Protein AF-A0AAW1SQL9-F1 (afdb_monomer_lite)

pLDDT: mean 86.87, std 17.35, range [38.62, 98.38]

Secondary structure (DSSP, 8-state):
--------------TT---HHHHHHHHHHHHHHHHTGGGGS-TTTHHHHHHHHHHHHHHHHHHHHHTTPPPPTT--TT-TTHHHHHHHHHIIIIIHHHHHHHHHH-GGGHHHHHHHHHHHHHHHHHHS--TT--

Structure (mmCIF, N/CA/C/O backbone):
data_AF-A0AAW1SQL9-F1
#
_entry.id   AF-A0AAW1SQL9-F1
#
loop_
_atom_site.group_PDB
_atom_site.id
_atom_site.type_symbol
_atom_site.label_atom_id
_atom_site.label_alt_id
_atom_site.label_comp_id
_atom_site.label_asym_id
_atom_site.label_entity_id
_atom_site.label_seq_id
_atom_site.pdbx_PDB_ins_code
_atom_site.Cartn_x
_atom_site.Cartn_y
_atom_site.Cartn_z
_atom_site.occupancy
_atom_site.B_iso_or_equiv
_atom_site.auth_seq_id
_atom_site.auth_comp_id
_atom_site.auth_asym_id
_atom_site.auth_atom_id
_atom_site.pdbx_PDB_model_num
ATOM 1 N N . MET A 1 1 ? -47.549 32.224 33.859 1.00 40.75 1 MET A N 1
ATOM 2 C CA . MET A 1 1 ? -47.248 31.943 32.438 1.00 40.75 1 MET A CA 1
ATOM 3 C C . MET A 1 1 ? -45.785 31.560 32.350 1.00 40.75 1 MET A C 1
ATOM 5 O O . MET A 1 1 ? -44.979 32.201 33.008 1.00 40.75 1 MET A O 1
ATOM 9 N N . ALA A 1 2 ? -45.508 30.452 31.669 1.00 38.62 2 ALA A N 1
ATOM 10 C CA . ALA A 1 2 ? -44.314 29.628 31.810 1.00 38.62 2 ALA A CA 1
ATOM 11 C C . ALA A 1 2 ? -42.988 30.341 31.490 1.00 38.62 2 ALA A C 1
ATOM 13 O O . ALA A 1 2 ? -42.864 31.028 30.479 1.00 38.62 2 ALA A O 1
ATOM 14 N N . THR A 1 3 ? -41.994 30.106 32.343 1.00 40.56 3 THR A N 1
ATOM 15 C CA . THR A 1 3 ? -40.568 30.285 32.071 1.00 40.56 3 THR A CA 1
ATOM 16 C C . THR A 1 3 ? -40.097 29.188 31.113 1.00 40.56 3 THR A C 1
ATOM 18 O O . THR A 1 3 ? -40.301 28.004 31.369 1.00 40.56 3 THR A O 1
ATOM 21 N N . LEU A 1 4 ? -39.492 29.588 29.994 1.00 41.38 4 LEU A N 1
ATOM 22 C CA . LEU A 1 4 ? -38.811 28.699 29.054 1.00 41.38 4 LEU A CA 1
ATOM 23 C C . LEU A 1 4 ? -37.452 28.314 29.649 1.00 41.38 4 LEU A C 1
ATOM 25 O O . LEU A 1 4 ? -36.542 29.141 29.686 1.00 41.38 4 LEU A O 1
ATOM 29 N N . GLU A 1 5 ? -37.311 27.077 30.119 1.00 43.78 5 GLU A N 1
ATOM 30 C CA . GLU A 1 5 ? -35.996 26.517 30.423 1.00 43.78 5 GLU A CA 1
ATOM 31 C C . GLU A 1 5 ? -35.312 26.113 29.114 1.00 43.78 5 GLU A C 1
ATOM 33 O O . GLU A 1 5 ? -35.835 25.333 28.315 1.00 43.78 5 GLU A O 1
ATOM 38 N N . ALA A 1 6 ? -34.139 26.700 28.878 1.00 47.44 6 ALA A N 1
ATOM 39 C CA . ALA A 1 6 ? -33.248 26.311 27.804 1.00 47.44 6 ALA A CA 1
ATOM 40 C C . ALA A 1 6 ? -32.800 24.867 28.052 1.00 47.44 6 ALA A C 1
ATOM 42 O O . ALA A 1 6 ? -31.983 24.603 28.933 1.00 47.44 6 ALA A O 1
ATOM 43 N N . ASN A 1 7 ? -33.354 23.938 27.274 1.00 41.38 7 ASN A N 1
ATOM 44 C CA . ASN A 1 7 ? -32.932 22.548 27.267 1.00 41.38 7 ASN A CA 1
ATOM 45 C C . ASN A 1 7 ? -31.477 22.507 26.783 1.00 41.38 7 ASN A C 1
ATOM 47 O O . ASN A 1 7 ? -31.190 22.649 25.591 1.00 41.38 7 ASN A O 1
ATOM 51 N N . SER A 1 8 ? -30.546 22.385 27.727 1.00 46.38 8 SER A N 1
ATOM 52 C CA . SER A 1 8 ? -29.148 22.136 27.431 1.00 46.38 8 SER A CA 1
ATOM 53 C C . SER A 1 8 ? -29.076 20.789 26.722 1.00 46.38 8 SER A C 1
ATOM 55 O O . SER A 1 8 ? -29.420 19.745 27.275 1.00 46.38 8 SER A O 1
ATOM 57 N N . VAL A 1 9 ? -28.657 20.816 25.456 1.00 47.84 9 VAL A N 1
ATOM 58 C CA . VAL A 1 9 ? -28.238 19.612 24.739 1.00 47.84 9 VAL A CA 1
ATOM 59 C C . VAL A 1 9 ? -27.000 19.113 25.470 1.00 47.84 9 VAL A C 1
ATOM 61 O O . VAL A 1 9 ? -25.871 19.512 25.187 1.00 47.84 9 VAL A O 1
ATOM 64 N N . THR A 1 10 ? -27.217 18.299 26.495 1.00 44.56 10 THR A N 1
ATOM 65 C CA . THR A 1 10 ? -26.156 17.550 27.139 1.00 44.56 10 THR A CA 1
ATOM 66 C C . THR A 1 10 ? -25.653 16.579 26.086 1.00 44.56 10 THR A C 1
ATOM 68 O O . THR A 1 10 ? -26.354 15.662 25.663 1.00 44.56 10 THR A O 1
ATOM 71 N N . CYS A 1 11 ? -24.446 16.860 25.590 1.00 50.00 11 CYS A N 1
ATOM 72 C CA . CYS A 1 11 ? -23.663 15.945 24.781 1.00 50.00 11 CYS A CA 1
ATOM 73 C C . CYS A 1 11 ? -23.523 14.661 25.599 1.00 50.00 11 CYS A C 1
ATOM 75 O O . CYS A 1 11 ? -22.708 14.592 26.520 1.00 50.00 11 CYS A O 1
ATOM 77 N N . GLN A 1 12 ? -24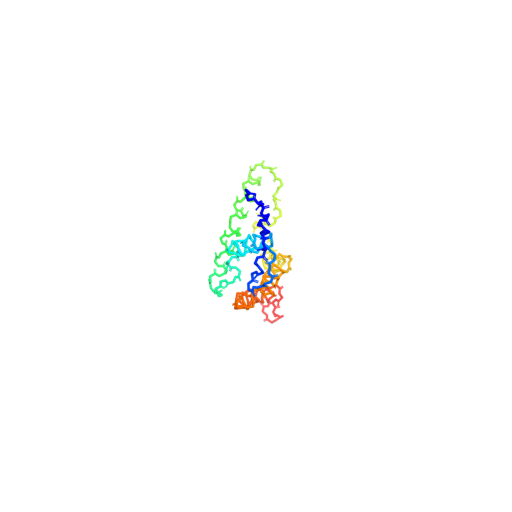.397 13.692 25.329 1.00 49.28 12 GLN A N 1
ATOM 78 C CA . GLN A 1 12 ? -24.290 12.351 25.871 1.00 49.28 12 GLN A CA 1
ATOM 79 C C . GLN A 1 12 ? -22.898 11.861 25.483 1.00 49.28 12 GLN A C 1
ATOM 81 O O . GLN A 1 12 ? -22.578 11.760 24.297 1.00 49.28 12 GLN A O 1
ATOM 86 N N . GLN A 1 13 ? -22.038 11.670 26.483 1.00 49.12 13 GLN A N 1
ATOM 87 C CA . GLN A 1 13 ? -20.740 11.054 26.271 1.00 49.12 13 GLN A CA 1
ATOM 88 C C . GLN A 1 13 ? -21.016 9.672 25.684 1.00 49.12 13 GLN A C 1
ATOM 90 O O . GLN A 1 13 ? -21.636 8.834 26.331 1.00 49.12 13 GLN A O 1
ATOM 95 N N . ASP A 1 14 ? -20.633 9.489 24.424 1.00 55.56 14 ASP A N 1
ATOM 96 C CA . ASP A 1 14 ? -20.673 8.192 23.762 1.00 55.56 14 ASP A CA 1
ATOM 97 C C . ASP A 1 14 ? -19.876 7.185 24.602 1.00 55.56 14 ASP A C 1
ATOM 99 O O . ASP A 1 14 ? -18.851 7.566 25.172 1.00 55.56 14 ASP A O 1
ATOM 103 N N . GLU A 1 15 ? -20.304 5.922 24.673 1.00 61.41 15 GLU A N 1
ATOM 104 C CA . GLU A 1 15 ? -19.691 4.880 25.524 1.00 61.41 15 GLU A CA 1
ATOM 105 C C . GLU A 1 15 ? -18.181 4.698 25.267 1.00 61.41 15 GLU A C 1
ATOM 107 O O . GLU A 1 15 ? -17.447 4.176 26.103 1.00 61.41 15 GLU A O 1
ATOM 112 N N . LEU A 1 16 ? -17.702 5.178 24.117 1.00 65.94 16 LEU A N 1
ATOM 113 C CA . LEU A 1 16 ? -16.311 5.141 23.668 1.00 65.94 16 LEU A CA 1
ATOM 114 C C . LEU A 1 16 ? -15.482 6.388 24.037 1.00 65.94 16 LEU A C 1
ATOM 116 O O . LEU A 1 16 ? -14.285 6.420 23.765 1.00 65.94 16 LEU A O 1
ATOM 120 N N . GLY A 1 17 ? -16.082 7.443 24.598 1.00 79.25 17 GLY A N 1
ATOM 121 C CA . GLY A 1 17 ? -15.386 8.698 24.924 1.00 79.25 17 GLY A CA 1
ATOM 122 C C . GLY A 1 17 ? -14.882 9.491 23.705 1.00 79.25 17 GLY A C 1
ATOM 123 O O . GLY A 1 17 ? -14.098 10.430 23.854 1.00 79.25 17 GLY A O 1
ATOM 124 N N . ILE A 1 18 ? -15.322 9.132 22.494 1.00 84.69 18 ILE A N 1
AT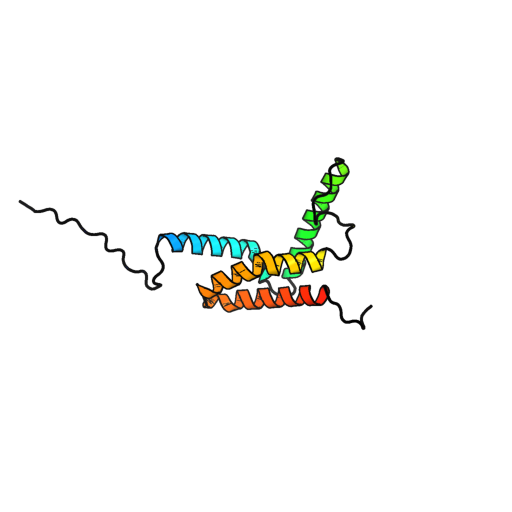OM 125 C CA . ILE A 1 18 ? -14.898 9.749 21.231 1.00 84.69 18 ILE A CA 1
ATOM 126 C C . ILE A 1 18 ? -15.764 10.978 20.938 1.00 84.69 18 ILE A C 1
ATOM 128 O O . ILE A 1 18 ? -16.997 10.905 20.922 1.00 84.69 18 ILE A O 1
ATOM 132 N N . LYS A 1 19 ? -15.127 12.119 20.644 1.00 88.31 19 LYS A N 1
ATOM 133 C CA . LYS A 1 19 ? -15.840 13.348 20.267 1.00 88.31 19 LYS A CA 1
ATOM 134 C C . LYS A 1 19 ? -16.594 13.132 18.956 1.00 88.31 19 LYS A C 1
ATOM 136 O O . LYS A 1 19 ? -16.067 12.540 18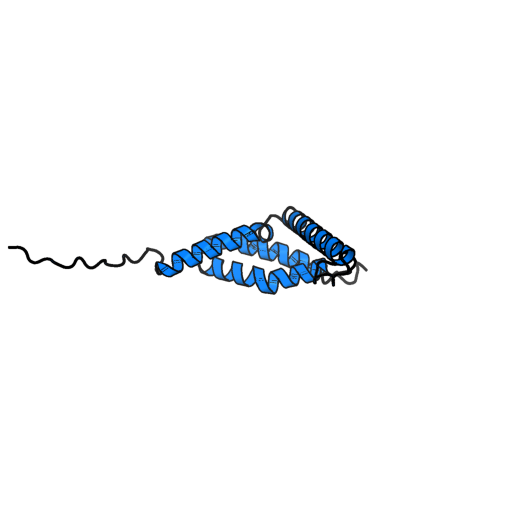.021 1.00 88.31 19 LYS A O 1
ATOM 141 N N . THR A 1 20 ? -17.797 13.687 18.835 1.00 83.75 20 THR A N 1
ATOM 142 C CA . THR A 1 20 ? -18.654 13.536 17.642 1.00 83.75 20 THR A CA 1
ATOM 143 C C . THR A 1 20 ? -17.946 13.883 16.328 1.00 83.75 20 THR A C 1
ATOM 145 O O . THR A 1 20 ? -18.103 13.166 15.344 1.00 83.75 20 THR A O 1
ATOM 148 N N . GLN A 1 21 ? -17.124 14.936 16.322 1.00 81.50 21 GLN A N 1
ATOM 149 C CA . GLN A 1 21 ? -16.331 15.343 15.156 1.00 81.50 21 GLN A CA 1
ATOM 150 C C . GLN A 1 21 ? -15.276 14.297 14.742 1.00 81.50 21 GLN A C 1
ATOM 152 O O . GLN A 1 21 ? -15.002 14.136 13.555 1.00 81.50 21 GLN A O 1
ATOM 157 N N . ASP A 1 22 ? -14.739 13.538 15.701 1.00 90.00 22 ASP A N 1
ATOM 158 C CA . ASP A 1 22 ? -13.705 12.528 15.459 1.00 90.00 22 ASP A CA 1
ATOM 159 C C . ASP A 1 22 ? -14.325 11.229 14.919 1.00 90.00 22 ASP A C 1
ATOM 161 O O . ASP A 1 22 ? -13.685 10.508 14.156 1.00 90.00 22 ASP A O 1
ATOM 165 N N . LYS A 1 23 ? -15.603 10.950 15.221 1.00 90.06 23 LYS A N 1
ATOM 166 C CA . LYS A 1 23 ? -16.317 9.769 14.697 1.00 90.06 23 LYS A CA 1
ATOM 167 C C . LYS A 1 23 ? -16.362 9.753 13.169 1.00 90.06 23 LYS A C 1
ATOM 169 O O . LYS A 1 23 ? -16.162 8.704 12.558 1.00 90.06 23 LYS A O 1
ATOM 174 N N . LEU A 1 24 ? -16.593 10.915 12.550 1.00 92.06 24 LEU A N 1
ATOM 175 C CA . LEU A 1 24 ? -16.593 11.039 11.092 1.00 92.06 24 LEU A CA 1
ATOM 176 C C . LEU A 1 24 ? -15.204 10.744 10.512 1.00 92.06 24 LEU A C 1
ATOM 178 O O . LEU A 1 24 ? -15.095 9.995 9.543 1.00 92.06 24 LEU A O 1
ATOM 182 N N . LEU A 1 25 ? -14.148 11.277 11.131 1.00 93.44 25 LEU A N 1
ATOM 183 C CA . LEU A 1 25 ? -12.769 11.027 10.713 1.00 93.44 25 LEU A CA 1
ATOM 184 C C . LEU A 1 25 ? -12.400 9.540 10.825 1.00 93.44 25 LEU A C 1
ATOM 186 O O . LEU A 1 25 ? -11.754 8.987 9.933 1.00 93.44 25 LEU A O 1
ATOM 190 N N . ILE A 1 26 ? -12.843 8.865 11.888 1.00 93.31 26 ILE A N 1
ATOM 191 C CA . ILE A 1 26 ? -12.627 7.424 12.073 1.00 93.31 26 ILE A CA 1
ATOM 192 C C . ILE A 1 26 ? -13.333 6.626 10.973 1.00 93.31 26 ILE A C 1
ATOM 194 O O . ILE A 1 26 ? -12.731 5.718 10.399 1.00 93.31 26 ILE A O 1
ATOM 198 N N . ALA A 1 27 ? -14.572 6.985 10.625 1.00 94.00 27 ALA A N 1
ATOM 199 C CA . ALA A 1 27 ? -15.303 6.340 9.536 1.00 94.00 27 ALA A CA 1
ATOM 200 C C . ALA A 1 27 ? -14.628 6.562 8.169 1.00 94.00 27 ALA A C 1
ATOM 202 O O . ALA A 1 27 ? -14.476 5.619 7.393 1.00 94.00 27 ALA A O 1
ATOM 203 N N . GLN A 1 28 ? -14.153 7.779 7.888 1.00 95.31 28 GLN A N 1
ATOM 204 C CA . GLN A 1 28 ? -13.381 8.086 6.676 1.00 95.31 28 GLN A CA 1
ATOM 205 C C . GLN A 1 28 ? -12.067 7.297 6.621 1.00 95.31 28 GLN A C 1
ATOM 207 O O . GLN A 1 28 ? -11.688 6.786 5.568 1.00 95.31 28 GLN A O 1
ATOM 212 N N . THR A 1 29 ? -11.397 7.145 7.765 1.00 95.25 29 THR A N 1
ATOM 213 C CA . THR A 1 29 ? -10.179 6.334 7.877 1.00 95.25 29 THR A CA 1
ATOM 214 C C . THR A 1 29 ? -10.480 4.864 7.602 1.00 95.25 29 THR A C 1
ATOM 216 O O . THR A 1 29 ? -9.766 4.239 6.823 1.00 95.25 29 THR A O 1
ATOM 219 N N . ALA A 1 30 ? -11.564 4.319 8.163 1.00 96.25 30 ALA A N 1
ATOM 220 C CA . ALA A 1 30 ? -11.996 2.948 7.895 1.00 96.25 30 ALA A CA 1
ATOM 221 C C . ALA A 1 30 ? -12.273 2.721 6.400 1.00 96.25 30 ALA A C 1
ATOM 223 O O . ALA A 1 30 ? -11.807 1.734 5.832 1.00 96.25 30 ALA A O 1
ATOM 224 N N . LEU A 1 31 ? -12.956 3.665 5.741 1.00 97.62 31 LEU A N 1
ATOM 225 C CA . LEU A 1 31 ? -13.189 3.617 4.296 1.00 97.62 31 LEU A CA 1
ATOM 226 C C . LEU A 1 31 ? -11.870 3.623 3.511 1.00 97.62 31 LEU A C 1
ATOM 228 O O . LEU A 1 31 ? -11.707 2.848 2.571 1.00 97.62 31 LEU A O 1
ATOM 232 N N . LYS A 1 32 ? -10.901 4.451 3.917 1.00 96.25 32 LYS A N 1
ATOM 233 C CA . LYS A 1 32 ? -9.594 4.489 3.257 1.00 96.25 32 LYS A CA 1
ATOM 234 C C . LYS A 1 32 ? -8.783 3.206 3.469 1.00 96.25 32 LYS A C 1
ATOM 236 O O . LYS A 1 32 ? -8.062 2.788 2.568 1.00 96.25 32 LYS A O 1
ATOM 241 N N . LEU A 1 33 ? -8.898 2.562 4.627 1.00 97.31 33 LEU A N 1
ATOM 242 C CA . LEU A 1 33 ? -8.278 1.255 4.857 1.00 97.31 33 LEU A CA 1
ATOM 243 C C . LEU A 1 33 ? -8.949 0.150 4.038 1.00 97.31 33 LEU A C 1
ATOM 245 O O . LEU A 1 33 ? -8.255 -0.742 3.561 1.00 97.31 33 LEU A O 1
ATOM 249 N N . ALA A 1 34 ? -10.266 0.230 3.827 1.00 97.19 34 ALA A N 1
ATOM 250 C CA . ALA A 1 34 ? -10.989 -0.699 2.962 1.00 97.19 34 ALA A CA 1
ATOM 251 C C . ALA A 1 34 ? -10.534 -0.597 1.494 1.00 97.19 34 ALA A C 1
ATOM 253 O O . ALA A 1 34 ? -10.349 -1.626 0.846 1.00 97.19 34 ALA A O 1
ATOM 254 N N . ASP A 1 35 ? -10.272 0.617 0.999 1.00 97.50 35 ASP A N 1
ATOM 255 C CA . ASP A 1 35 ? -9.655 0.868 -0.317 1.00 97.50 35 ASP A CA 1
ATOM 256 C C . ASP A 1 35 ? -8.265 0.203 -0.441 1.00 97.50 35 ASP A C 1
ATOM 258 O O . ASP A 1 35 ? -7.917 -0.369 -1.470 1.00 97.50 35 ASP A O 1
ATOM 262 N N . LEU A 1 36 ? -7.503 0.161 0.657 1.00 97.12 36 LEU A N 1
ATOM 263 C CA . LEU A 1 36 ? -6.223 -0.554 0.758 1.00 97.12 36 LEU A CA 1
ATOM 264 C C . LEU A 1 36 ? -6.368 -2.010 1.242 1.00 97.12 36 LEU A C 1
ATOM 266 O O . LEU A 1 36 ? -5.386 -2.641 1.638 1.00 97.12 36 LEU A O 1
ATOM 270 N N . GLY A 1 37 ? -7.578 -2.576 1.221 1.00 96.75 37 GLY A N 1
ATOM 271 C CA . GLY A 1 37 ? -7.881 -3.862 1.853 1.00 96.75 37 GLY A CA 1
ATOM 272 C C . GLY A 1 37 ? -7.068 -5.039 1.304 1.00 96.75 37 GLY A C 1
ATOM 273 O O . GLY A 1 37 ? -6.800 -5.998 2.029 1.00 96.75 37 GLY A O 1
ATOM 274 N N . HIS A 1 38 ? -6.592 -4.953 0.055 1.00 97.75 38 HIS A N 1
ATOM 275 C CA . HIS A 1 38 ? -5.728 -5.978 -0.539 1.00 97.75 38 HIS A CA 1
ATOM 276 C C . HIS A 1 38 ? -4.406 -6.171 0.225 1.00 97.75 38 HIS A C 1
ATOM 278 O O . HIS A 1 38 ? -3.808 -7.241 0.131 1.00 97.75 38 HIS A O 1
ATOM 284 N N . LEU A 1 39 ? -3.948 -5.180 0.997 1.00 97.88 39 LEU A N 1
ATOM 285 C CA . LEU A 1 39 ? -2.752 -5.284 1.840 1.00 97.88 39 LEU A CA 1
ATOM 286 C C . LEU A 1 39 ? -2.954 -6.239 3.022 1.00 97.88 39 LEU A C 1
ATOM 288 O O . LEU A 1 39 ? -1.999 -6.869 3.469 1.00 97.88 39 LEU A O 1
ATOM 292 N N . ALA A 1 40 ? -4.192 -6.379 3.495 1.00 97.56 40 ALA A N 1
ATOM 293 C CA . ALA A 1 40 ? -4.584 -7.311 4.550 1.00 97.56 40 ALA A CA 1
ATOM 294 C C . ALA A 1 40 ? -5.160 -8.628 3.995 1.00 97.56 40 ALA A C 1
ATOM 296 O O . ALA A 1 40 ? -5.648 -9.464 4.755 1.00 97.56 40 ALA A O 1
ATOM 297 N N . ALA A 1 41 ? -5.149 -8.822 2.673 1.00 97.25 41 ALA A N 1
ATOM 298 C CA . ALA A 1 41 ? -5.682 -10.030 2.063 1.00 97.25 41 ALA A CA 1
ATOM 299 C C . ALA A 1 41 ? -4.789 -11.246 2.338 1.00 97.25 41 ALA A C 1
ATOM 301 O O . ALA A 1 41 ? -3.592 -11.133 2.611 1.00 97.25 41 ALA A O 1
ATOM 302 N N . VAL A 1 42 ? -5.376 -12.435 2.201 1.00 95.62 42 VAL A N 1
ATOM 303 C CA . VAL A 1 42 ? -4.649 -13.700 2.345 1.00 95.62 42 VAL A CA 1
ATOM 304 C C . VAL A 1 42 ? -3.460 -13.788 1.366 1.00 95.62 42 VAL A C 1
ATOM 306 O O . VAL A 1 42 ? -3.528 -13.221 0.268 1.00 95.62 42 VAL A O 1
ATOM 309 N N . PRO A 1 43 ? -2.391 -14.543 1.693 1.00 89.56 43 PRO A N 1
ATOM 310 C CA . PRO A 1 43 ? -1.099 -14.450 0.998 1.00 89.56 43 PRO A CA 1
ATOM 311 C C . PRO A 1 43 ? -1.097 -14.759 -0.506 1.00 89.56 43 PRO A C 1
ATOM 313 O O . PRO A 1 43 ? -0.154 -14.395 -1.202 1.00 89.56 43 PRO A O 1
ATOM 316 N N . HIS A 1 44 ? -2.116 -15.453 -1.020 1.00 93.62 44 HIS A N 1
ATOM 317 C CA . HIS A 1 44 ? -2.256 -15.755 -2.450 1.00 93.62 44 HIS A CA 1
ATOM 318 C C . HIS A 1 44 ? -3.153 -14.752 -3.197 1.00 93.62 44 HIS A C 1
ATOM 320 O O . HIS A 1 44 ? -3.159 -14.731 -4.425 1.00 93.62 44 HIS A O 1
ATOM 326 N N . VAL A 1 45 ? -3.919 -13.924 -2.480 1.00 97.88 45 VAL A N 1
ATOM 327 C CA . VAL A 1 45 ? -4.771 -12.876 -3.065 1.00 97.88 45 VAL A CA 1
ATOM 328 C C . VAL A 1 45 ? -4.003 -11.569 -3.196 1.00 97.88 45 VAL A C 1
ATOM 330 O O . VAL A 1 45 ? -4.087 -10.930 -4.241 1.00 97.88 45 VAL A O 1
ATOM 333 N N . HIS A 1 46 ? -3.235 -11.189 -2.173 1.00 97.44 46 HIS A N 1
ATOM 334 C CA . HIS A 1 46 ? -2.488 -9.931 -2.173 1.00 97.44 46 HIS A CA 1
ATOM 335 C C . HIS A 1 46 ? -1.572 -9.757 -3.408 1.00 97.44 46 HIS A C 1
ATOM 337 O O . HIS A 1 46 ? -1.717 -8.738 -4.088 1.00 97.44 46 HIS A O 1
ATOM 343 N N . P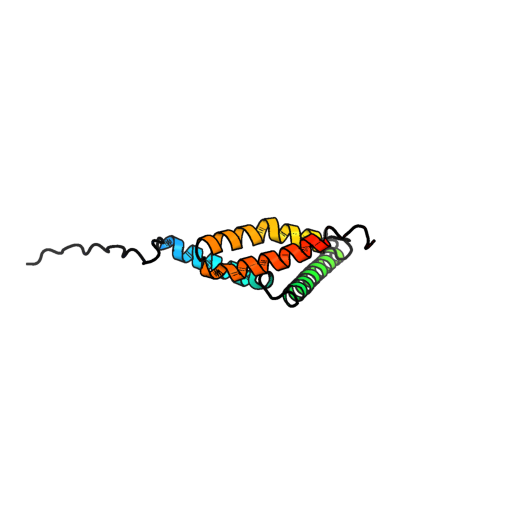RO A 1 47 ? -0.719 -10.736 -3.788 1.00 95.88 47 PRO A N 1
ATOM 344 C CA . PRO A 1 47 ? 0.154 -10.591 -4.955 1.00 95.88 47 PRO A CA 1
ATOM 345 C C . PRO A 1 47 ? -0.622 -10.387 -6.258 1.00 95.88 47 PRO A C 1
ATOM 347 O O . PRO A 1 47 ? -0.242 -9.560 -7.070 1.00 95.88 47 PRO A O 1
ATOM 350 N N . ARG A 1 48 ? -1.778 -11.045 -6.421 1.00 97.94 48 ARG A N 1
ATOM 351 C CA . ARG A 1 48 ? -2.608 -10.911 -7.631 1.00 97.94 48 ARG A CA 1
ATOM 352 C C . ARG A 1 48 ? -3.154 -9.497 -7.816 1.00 97.94 48 ARG A C 1
ATOM 354 O O . ARG A 1 48 ? -3.382 -9.086 -8.949 1.00 97.94 48 ARG A O 1
ATOM 361 N N . TRP A 1 49 ? -3.423 -8.782 -6.723 1.00 98.31 49 TRP A N 1
ATOM 362 C CA . TRP A 1 49 ? -3.814 -7.372 -6.779 1.00 98.31 49 TRP A CA 1
ATOM 363 C C . TRP A 1 49 ? -2.631 -6.479 -7.127 1.00 98.31 49 TRP A C 1
ATOM 365 O O . TRP A 1 49 ? -2.784 -5.585 -7.952 1.00 98.31 49 TRP A O 1
ATOM 375 N N . VAL A 1 50 ? -1.460 -6.754 -6.548 1.00 96.81 50 VAL A N 1
ATOM 376 C CA . VAL A 1 50 ? -0.226 -6.034 -6.881 1.00 96.81 50 VAL A CA 1
ATOM 377 C C . VAL A 1 50 ? 0.103 -6.195 -8.365 1.00 96.81 50 VAL A C 1
ATOM 379 O O . VAL A 1 50 ? 0.260 -5.188 -9.040 1.00 96.81 50 VAL A O 1
ATOM 382 N N . ASP A 1 51 ? 0.082 -7.418 -8.900 1.00 95.81 51 ASP A N 1
ATOM 383 C CA . ASP A 1 51 ? 0.367 -7.686 -10.316 1.00 95.81 51 ASP A CA 1
ATOM 384 C C . ASP A 1 51 ? -0.576 -6.912 -11.253 1.00 95.81 51 ASP A C 1
ATOM 386 O O . ASP A 1 51 ? -0.145 -6.362 -12.264 1.00 95.81 51 ASP A O 1
ATOM 390 N N . ARG A 1 52 ? -1.868 -6.826 -10.904 1.00 97.75 52 ARG A N 1
ATOM 391 C CA . ARG A 1 52 ? -2.863 -6.063 -11.676 1.00 97.75 52 ARG A CA 1
ATOM 392 C C . ARG A 1 52 ? -2.580 -4.564 -11.653 1.00 97.75 52 ARG A C 1
ATOM 394 O O . ARG A 1 52 ? -2.573 -3.946 -12.709 1.00 97.75 52 ARG A O 1
ATOM 401 N N . LEU A 1 53 ? -2.320 -4.001 -10.472 1.00 96.44 53 LEU A N 1
ATOM 402 C CA . LEU A 1 53 ? -1.981 -2.582 -10.319 1.00 96.44 53 LEU A CA 1
ATOM 403 C C . LEU A 1 53 ? -0.683 -2.237 -11.058 1.00 96.44 53 LEU A C 1
ATOM 405 O O . LEU A 1 53 ? -0.592 -1.211 -11.723 1.00 96.44 53 LEU A O 1
ATOM 409 N N . THR A 1 54 ? 0.314 -3.113 -10.975 1.00 95.44 54 THR A N 1
ATOM 410 C CA . THR A 1 54 ? 1.585 -2.952 -11.679 1.00 95.44 54 THR A CA 1
ATOM 411 C C . THR A 1 54 ? 1.408 -3.011 -13.195 1.00 95.44 54 THR A C 1
ATOM 413 O O . THR A 1 54 ? 1.997 -2.201 -13.903 1.00 95.44 54 THR A O 1
ATOM 416 N N . GLU A 1 55 ? 0.557 -3.895 -13.712 1.00 96.69 55 GLU A N 1
ATOM 417 C CA . GLU A 1 55 ? 0.249 -3.908 -15.143 1.00 96.69 55 GLU A CA 1
ATOM 418 C C . GLU A 1 55 ? -0.491 -2.632 -15.586 1.00 96.69 55 GLU A C 1
ATOM 420 O O . GLU A 1 55 ? -0.179 -2.085 -16.642 1.00 96.69 55 GLU A O 1
ATOM 425 N N . GLU A 1 56 ? -1.411 -2.094 -14.779 1.00 97.81 56 GLU A N 1
ATOM 426 C CA . GLU A 1 56 ? -2.054 -0.799 -15.063 1.00 97.81 56 GLU A CA 1
ATOM 427 C C . GLU A 1 56 ? -1.033 0.351 -15.116 1.00 97.81 56 GLU A C 1
ATOM 429 O O . GLU A 1 56 ? -1.073 1.183 -16.027 1.00 97.81 56 GLU A O 1
ATOM 434 N N . PHE A 1 57 ? -0.081 0.361 -14.181 1.00 96.62 57 PHE A N 1
ATOM 435 C CA . PHE A 1 57 ? 1.039 1.301 -14.149 1.00 96.62 57 PHE A CA 1
ATOM 436 C C . PHE A 1 57 ? 1.890 1.222 -15.414 1.00 96.62 57 PHE A C 1
ATOM 438 O O . PHE A 1 57 ? 2.161 2.237 -16.057 1.00 96.62 57 PHE A O 1
ATOM 445 N N . TYR A 1 58 ? 2.240 0.014 -15.836 1.00 96.44 58 TYR A N 1
ATOM 446 C CA . TYR A 1 58 ? 3.014 -0.194 -17.052 1.00 96.44 58 TYR A CA 1
ATOM 447 C C . TYR A 1 58 ? 2.262 0.223 -18.314 1.00 96.44 58 TYR A C 1
ATOM 449 O O . TYR A 1 58 ? 2.828 0.880 -19.185 1.00 96.44 58 TYR A O 1
ATOM 457 N N . GLN A 1 59 ? 0.964 -0.063 -18.401 1.00 98.06 59 GLN A N 1
ATOM 458 C CA . GLN A 1 59 ? 0.139 0.416 -19.511 1.00 98.06 59 GLN A CA 1
ATOM 459 C C . GLN A 1 59 ? 0.046 1.942 -19.556 1.00 98.06 59 GLN A C 1
ATOM 461 O O . GLN A 1 59 ? -0.086 2.519 -20.640 1.00 98.06 59 GLN A O 1
ATOM 466 N N . GLN A 1 60 ? 0.079 2.615 -18.404 1.00 98.19 60 GLN A N 1
ATOM 467 C CA . GLN A 1 60 ? 0.182 4.068 -18.369 1.00 98.19 60 GLN A CA 1
ATOM 468 C C . GLN A 1 60 ? 1.542 4.538 -18.899 1.00 98.19 60 GLN A C 1
ATOM 470 O O . GLN A 1 60 ? 1.564 5.416 -19.763 1.00 98.19 60 GLN A O 1
ATOM 475 N N . GLY A 1 61 ? 2.645 3.936 -18.452 1.00 97.69 61 GLY A N 1
ATOM 476 C CA . GLY A 1 61 ? 3.988 4.285 -18.919 1.00 97.69 61 GLY A CA 1
ATOM 477 C C . GLY A 1 61 ? 4.176 4.082 -20.423 1.00 97.69 61 GLY A C 1
ATOM 478 O O . GLY A 1 61 ? 4.719 4.955 -21.101 1.00 97.69 61 GLY A O 1
ATOM 479 N N . ASP A 1 62 ? 3.626 3.004 -20.986 1.00 97.88 62 ASP A N 1
ATOM 480 C CA . ASP A 1 62 ? 3.646 2.767 -22.434 1.00 97.88 62 ASP A CA 1
ATOM 481 C C . ASP A 1 62 ? 2.918 3.882 -23.200 1.00 97.88 62 ASP A C 1
ATOM 483 O O . ASP A 1 62 ? 3.391 4.353 -24.237 1.00 97.88 62 ASP A O 1
ATOM 487 N N . LYS A 1 63 ? 1.769 4.343 -22.682 1.00 98.38 63 LYS A N 1
ATOM 488 C CA . LYS A 1 63 ? 0.999 5.448 -23.280 1.00 98.38 63 LYS A CA 1
ATOM 489 C C . LYS A 1 63 ? 1.735 6.782 -23.170 1.00 98.38 63 LYS A C 1
ATOM 491 O O . LYS A 1 63 ? 1.624 7.599 -24.083 1.00 98.38 63 LYS A O 1
ATOM 496 N N . GLU A 1 64 ? 2.446 7.021 -22.070 1.00 98.38 64 GLU A N 1
ATOM 497 C CA . GLU A 1 64 ? 3.295 8.205 -21.890 1.00 98.38 64 GLU A CA 1
ATOM 498 C C . GLU A 1 64 ? 4.452 8.187 -22.903 1.00 98.38 64 GLU A C 1
ATOM 500 O O . GLU A 1 64 ? 4.623 9.147 -23.658 1.00 98.38 64 GLU A O 1
ATOM 505 N N . SER A 1 65 ? 5.162 7.060 -23.006 1.00 97.06 65 SER A N 1
ATOM 506 C CA . SER A 1 65 ? 6.265 6.853 -23.953 1.00 97.06 65 SER A CA 1
ATOM 507 C C . SER A 1 65 ? 5.820 7.020 -25.411 1.00 97.06 65 SER A C 1
ATOM 509 O O . SER A 1 65 ? 6.418 7.789 -26.165 1.00 97.06 65 SER A O 1
ATOM 511 N N . ALA A 1 66 ? 4.697 6.404 -25.800 1.00 97.88 66 ALA A N 1
ATOM 512 C CA . ALA A 1 66 ? 4.144 6.505 -27.153 1.00 97.88 66 ALA A CA 1
ATOM 513 C C . ALA A 1 66 ? 3.758 7.941 -27.556 1.00 97.88 66 ALA A C 1
ATOM 515 O O . ALA A 1 66 ? 3.674 8.255 -28.743 1.00 97.88 66 ALA A O 1
ATOM 516 N N . ARG A 1 67 ? 3.523 8.824 -26.579 1.00 98.00 67 ARG A N 1
ATOM 517 C CA . ARG A 1 67 ? 3.231 10.251 -26.791 1.00 98.00 67 ARG A CA 1
ATOM 518 C C . ARG A 1 67 ? 4.476 11.139 -26.719 1.00 98.00 67 ARG A C 1
ATOM 520 O O . ARG A 1 67 ? 4.342 12.358 -26.769 1.00 98.00 67 ARG A O 1
ATOM 527 N N . GLY A 1 68 ? 5.668 10.559 -26.578 1.00 97.31 68 GLY A N 1
ATOM 528 C CA . GLY A 1 68 ? 6.912 11.303 -26.381 1.00 97.31 68 GLY A CA 1
ATOM 529 C C . GLY A 1 68 ? 6.981 12.030 -25.034 1.00 97.31 68 GLY A C 1
ATOM 530 O O . GLY A 1 68 ? 7.728 12.998 -24.899 1.00 97.31 68 GLY A O 1
ATOM 531 N N . MET A 1 69 ? 6.188 11.607 -24.043 1.00 97.81 69 MET A N 1
ATOM 532 C CA . MET A 1 69 ? 6.230 12.154 -22.688 1.00 97.81 69 MET A CA 1
ATOM 533 C C . MET A 1 69 ? 7.290 11.429 -21.856 1.00 97.81 69 MET A C 1
ATOM 535 O O . MET A 1 69 ? 7.607 10.264 -22.091 1.00 97.81 69 MET A O 1
ATOM 539 N N . LYS A 1 70 ? 7.815 12.109 -20.833 1.00 96.56 70 LYS A N 1
ATOM 540 C CA . LYS A 1 70 ? 8.627 11.447 -19.811 1.00 96.56 70 LYS A CA 1
ATOM 541 C C . LYS A 1 70 ? 7.754 10.430 -19.069 1.00 96.56 70 LYS A C 1
ATOM 543 O O . LYS A 1 70 ? 6.732 10.822 -18.514 1.00 96.56 70 LYS A O 1
ATOM 548 N N . VAL A 1 71 ? 8.191 9.171 -19.033 1.00 96.81 71 VAL A N 1
ATOM 549 C CA . VAL A 1 71 ? 7.514 8.103 -18.286 1.00 96.81 71 VAL A CA 1
ATOM 550 C C . VAL A 1 71 ? 7.538 8.420 -16.790 1.00 96.81 71 VAL A C 1
ATOM 552 O O . VAL A 1 71 ? 8.573 8.801 -16.227 1.00 96.81 71 VAL A O 1
ATOM 555 N N . SER A 1 72 ? 6.376 8.303 -16.159 1.00 95.44 72 SER A N 1
ATOM 556 C CA . SER A 1 72 ? 6.173 8.552 -14.739 1.00 95.44 72 SER A CA 1
ATOM 557 C C . SER A 1 72 ? 6.939 7.529 -13.885 1.00 95.44 72 SER A C 1
ATOM 559 O O . SER A 1 72 ? 7.103 6.374 -14.288 1.00 95.44 72 SER A O 1
ATOM 561 N N . PRO A 1 73 ? 7.408 7.906 -12.681 1.00 92.12 73 PRO A N 1
ATOM 562 C CA . PRO A 1 73 ? 8.062 6.962 -11.776 1.00 92.12 73 PRO A CA 1
ATOM 563 C C . PRO A 1 73 ? 7.196 5.722 -11.522 1.00 92.12 73 PRO A C 1
ATOM 565 O O . PRO A 1 73 ? 5.986 5.853 -11.362 1.00 92.12 73 PRO A O 1
ATOM 568 N N . LEU A 1 74 ? 7.825 4.543 -11.437 1.00 92.56 74 LEU A N 1
ATOM 569 C CA . LEU A 1 74 ? 7.182 3.225 -11.260 1.00 92.56 74 LEU A CA 1
ATOM 570 C C . LEU A 1 74 ? 6.372 2.709 -12.462 1.00 92.56 74 LEU A C 1
ATOM 572 O O . LEU A 1 74 ? 5.995 1.541 -12.462 1.00 92.56 74 LEU A O 1
ATOM 576 N N . MET A 1 75 ? 6.141 3.539 -13.482 1.00 95.62 75 MET A N 1
ATOM 577 C CA . MET A 1 75 ? 5.351 3.176 -14.664 1.00 95.62 75 MET A CA 1
ATOM 578 C C . MET A 1 75 ? 6.201 2.556 -15.783 1.00 95.62 75 MET A C 1
ATOM 580 O O . MET A 1 75 ? 5.668 2.162 -16.814 1.00 95.62 75 MET A O 1
ATOM 584 N N . ASP A 1 76 ? 7.520 2.452 -15.599 1.00 93.62 76 ASP A N 1
ATOM 585 C CA . ASP A 1 76 ? 8.426 1.846 -16.575 1.00 93.62 76 ASP A CA 1
ATOM 586 C C . ASP A 1 76 ? 8.577 0.335 -16.335 1.00 93.62 76 ASP A C 1
ATOM 588 O O . ASP A 1 76 ? 9.203 -0.100 -15.363 1.00 93.62 76 ASP A O 1
ATOM 592 N N . ARG A 1 77 ? 8.030 -0.473 -17.252 1.00 92.06 77 ARG A N 1
ATOM 593 C CA . ARG A 1 77 ? 8.124 -1.943 -17.220 1.00 92.06 77 ARG A CA 1
ATOM 594 C C . ARG A 1 77 ? 9.533 -2.483 -17.469 1.00 92.06 77 ARG A C 1
ATOM 596 O O . ARG A 1 77 ? 9.783 -3.656 -17.207 1.00 92.06 77 ARG A O 1
ATOM 603 N N . HIS A 1 78 ? 10.448 -1.655 -17.970 1.00 89.06 78 HIS A N 1
ATOM 604 C CA . HIS A 1 78 ? 11.843 -2.023 -18.207 1.00 89.06 78 HIS A CA 1
ATOM 605 C C . HIS A 1 78 ? 12.742 -1.748 -16.993 1.00 89.06 78 HIS A C 1
ATOM 607 O O . HIS A 1 78 ? 13.919 -2.105 -17.007 1.00 89.06 78 HIS A O 1
ATOM 613 N N . GLN A 1 79 ? 12.206 -1.141 -15.928 1.00 84.19 79 GLN A N 1
ATOM 614 C CA . GLN A 1 79 ? 12.954 -0.894 -14.703 1.00 84.19 79 GLN A CA 1
ATOM 615 C C . GLN A 1 79 ? 13.073 -2.175 -13.856 1.00 84.19 79 GLN A C 1
ATOM 617 O O . GLN A 1 79 ? 12.141 -2.579 -13.156 1.00 84.19 79 GLN A O 1
ATOM 622 N N . GLU A 1 80 ? 14.255 -2.793 -13.870 1.00 72.12 80 GLU A N 1
ATOM 623 C CA . GLU A 1 80 ? 14.543 -3.998 -13.085 1.00 72.12 80 GLU A CA 1
ATOM 624 C C . GLU A 1 80 ? 14.482 -3.758 -11.566 1.00 72.12 80 GLU A C 1
ATOM 626 O O . GLU A 1 80 ? 14.833 -2.692 -11.053 1.00 72.12 80 GLU A O 1
ATOM 631 N N . GLY A 1 81 ? 14.021 -4.773 -10.822 1.00 70.31 81 GLY A N 1
ATOM 632 C CA . GLY A 1 81 ? 14.007 -4.783 -9.351 1.00 70.31 81 GLY A CA 1
ATOM 633 C C . GLY A 1 81 ? 13.078 -3.756 -8.684 1.00 70.31 81 GLY A C 1
ATOM 634 O O . GLY A 1 81 ? 13.019 -3.685 -7.454 1.00 70.31 81 GLY A O 1
ATOM 635 N N . GLY A 1 82 ? 12.333 -2.965 -9.466 1.00 80.94 82 GLY A N 1
ATOM 636 C CA . GLY A 1 82 ? 11.503 -1.871 -8.964 1.00 80.94 82 GLY A CA 1
ATOM 637 C C . GLY A 1 82 ? 10.312 -2.331 -8.124 1.00 80.94 82 GLY A C 1
ATOM 638 O O . GLY A 1 82 ? 9.972 -1.667 -7.145 1.00 80.94 82 GLY A O 1
ATOM 639 N N . LEU A 1 83 ? 9.711 -3.482 -8.450 1.00 89.50 83 LEU A N 1
ATOM 640 C CA . LEU A 1 83 ? 8.456 -3.909 -7.830 1.00 89.50 83 LEU A CA 1
ATOM 641 C C . LEU A 1 83 ? 8.603 -4.168 -6.327 1.00 89.50 83 LEU A C 1
ATOM 643 O O . LEU A 1 83 ? 7.948 -3.488 -5.542 1.00 89.50 83 LEU A O 1
ATOM 647 N N . ALA A 1 84 ? 9.484 -5.083 -5.909 1.00 90.69 84 ALA A N 1
ATOM 648 C CA . ALA A 1 84 ? 9.632 -5.430 -4.492 1.00 90.69 84 ALA A CA 1
ATOM 649 C C . ALA A 1 84 ? 10.009 -4.209 -3.638 1.00 90.69 84 ALA A C 1
ATOM 651 O O . ALA A 1 84 ? 9.380 -3.950 -2.614 1.00 90.69 84 ALA A O 1
ATOM 652 N N . LYS A 1 85 ? 10.958 -3.394 -4.115 1.00 91.00 85 LYS A N 1
ATOM 653 C CA . LYS A 1 85 ? 11.354 -2.143 -3.458 1.00 91.00 85 LYS A CA 1
ATOM 654 C C . LYS A 1 85 ? 10.195 -1.144 -3.362 1.00 91.00 85 LYS A C 1
ATOM 656 O O . LYS A 1 85 ? 10.022 -0.512 -2.323 1.00 91.00 85 LYS A O 1
ATOM 661 N N . SER A 1 86 ? 9.401 -0.996 -4.426 1.00 92.62 86 SER A N 1
ATOM 662 C CA . SER A 1 86 ? 8.236 -0.102 -4.430 1.00 92.62 86 SER A CA 1
ATOM 663 C C . SER A 1 86 ? 7.156 -0.563 -3.451 1.00 92.62 86 SER A C 1
ATOM 665 O O . SER A 1 86 ? 6.597 0.268 -2.739 1.00 92.62 86 SER A O 1
ATOM 667 N N . GLN A 1 87 ? 6.919 -1.877 -3.351 1.00 95.75 87 GLN A N 1
ATOM 668 C CA . GLN A 1 87 ? 5.976 -2.439 -2.390 1.00 95.75 87 GLN A CA 1
ATOM 669 C C . GLN A 1 87 ? 6.455 -2.180 -0.963 1.00 95.75 87 GLN A C 1
ATOM 671 O O . GLN A 1 87 ? 5.709 -1.587 -0.190 1.00 95.75 87 GLN A O 1
ATOM 676 N N . VAL A 1 88 ? 7.705 -2.518 -0.624 1.00 95.62 88 VAL A N 1
ATOM 677 C CA . VAL A 1 88 ? 8.273 -2.246 0.712 1.00 95.62 88 VAL A CA 1
ATOM 678 C C . VAL A 1 88 ? 8.130 -0.768 1.081 1.00 95.62 88 VAL A C 1
ATOM 680 O O . VAL A 1 88 ? 7.556 -0.459 2.124 1.00 95.62 88 VAL A O 1
ATOM 683 N N . GLY A 1 89 ? 8.527 0.143 0.186 1.00 95.50 89 GLY A N 1
ATOM 684 C CA . GLY A 1 89 ? 8.381 1.581 0.416 1.00 95.50 89 GLY A CA 1
ATOM 685 C C . GLY A 1 89 ? 6.926 2.016 0.632 1.00 95.50 89 GLY A C 1
ATOM 686 O O . GLY A 1 89 ? 6.645 2.811 1.528 1.00 95.50 89 GLY A O 1
ATOM 687 N N . PHE A 1 90 ? 5.976 1.469 -0.133 1.00 96.44 90 PHE A N 1
ATOM 688 C CA . PHE A 1 90 ? 4.552 1.762 0.045 1.00 96.44 90 PHE A CA 1
ATOM 689 C C . PHE A 1 90 ? 4.017 1.274 1.399 1.00 96.44 90 PHE A C 1
ATOM 691 O O . PHE A 1 90 ? 3.267 1.990 2.072 1.00 96.44 90 PHE A O 1
ATOM 698 N N . PHE A 1 91 ? 4.426 0.080 1.837 1.00 97.69 91 PHE A N 1
ATOM 699 C CA . PHE A 1 91 ? 4.047 -0.440 3.147 1.00 97.69 91 PHE A CA 1
ATOM 700 C C . PHE A 1 91 ? 4.606 0.420 4.286 1.00 97.69 91 PHE A C 1
ATOM 702 O O . PHE A 1 91 ? 3.8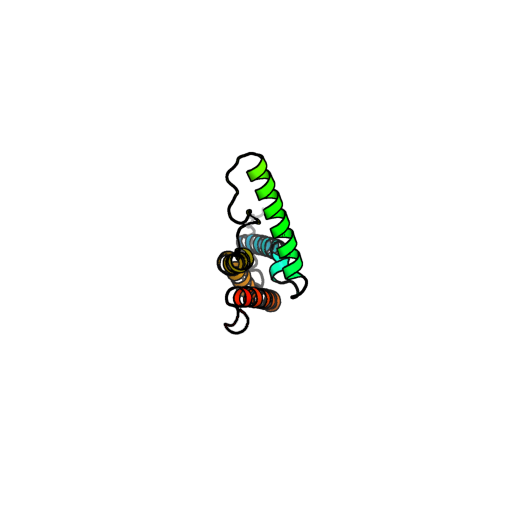58 0.757 5.202 1.00 97.69 91 PHE A O 1
ATOM 709 N N . GLU A 1 92 ? 5.886 0.789 4.241 1.00 96.94 92 GLU A N 1
ATOM 710 C CA . GLU A 1 92 ? 6.547 1.549 5.311 1.00 96.94 92 GLU A CA 1
ATOM 711 C C . GLU A 1 92 ? 6.026 2.983 5.429 1.00 96.94 92 GLU A C 1
ATOM 713 O O . GLU A 1 92 ? 5.779 3.467 6.535 1.00 96.94 92 GLU A O 1
ATOM 718 N N . ILE A 1 93 ? 5.848 3.657 4.291 1.00 96.25 93 ILE A N 1
ATOM 719 C CA . ILE A 1 93 ? 5.535 5.089 4.256 1.00 96.25 93 ILE A CA 1
ATOM 720 C C . ILE A 1 93 ? 4.028 5.328 4.381 1.00 96.25 93 ILE A C 1
ATOM 722 O O . ILE A 1 93 ? 3.611 6.274 5.049 1.00 96.25 93 ILE A O 1
ATOM 726 N N . CYS A 1 94 ? 3.201 4.487 3.752 1.00 95.06 94 CYS A N 1
ATOM 727 C CA . CYS A 1 94 ? 1.757 4.705 3.685 1.00 95.06 94 CYS A CA 1
ATOM 728 C C . CYS A 1 94 ? 0.983 3.711 4.551 1.00 95.06 94 CYS A C 1
ATOM 730 O O . CYS A 1 94 ? 0.267 4.117 5.466 1.00 95.06 94 CYS A O 1
ATOM 732 N N . ALA A 1 95 ? 1.107 2.411 4.281 1.00 96.06 95 ALA A N 1
ATOM 733 C CA . ALA A 1 95 ? 0.185 1.435 4.857 1.00 96.06 95 ALA A CA 1
ATOM 734 C C . ALA A 1 95 ? 0.362 1.273 6.374 1.00 96.06 95 ALA A C 1
ATOM 736 O O . ALA A 1 95 ? -0.568 1.494 7.148 1.00 96.06 95 ALA A O 1
ATOM 737 N N . MET A 1 96 ? 1.562 0.913 6.825 1.00 97.06 96 MET A N 1
ATOM 738 C CA . MET A 1 96 ? 1.829 0.558 8.220 1.00 97.06 96 MET A CA 1
ATOM 739 C C . MET A 1 96 ? 1.441 1.673 9.209 1.00 97.06 96 MET A C 1
ATOM 741 O O . MET A 1 96 ? 0.771 1.355 10.197 1.00 97.06 96 MET A O 1
ATOM 745 N N . PRO A 1 97 ? 1.755 2.966 8.967 1.00 97.19 97 PRO A N 1
ATOM 746 C CA . PRO A 1 97 ? 1.294 4.057 9.828 1.00 97.19 97 PRO A CA 1
ATOM 747 C C . PRO A 1 97 ? -0.235 4.162 9.936 1.00 97.19 97 PRO A C 1
ATOM 749 O O . PRO A 1 97 ? -0.760 4.374 11.033 1.00 97.19 97 PRO A O 1
ATOM 752 N N . MET A 1 98 ? -0.959 3.976 8.826 1.00 95.81 98 MET A N 1
ATOM 753 C CA . MET A 1 98 ? -2.420 4.100 8.785 1.00 95.81 98 MET A CA 1
ATOM 754 C C . MET A 1 98 ? -3.109 2.949 9.522 1.00 95.81 98 MET A C 1
ATOM 756 O O . MET A 1 98 ? -3.943 3.185 10.397 1.00 95.81 98 MET A O 1
ATOM 760 N N . PHE A 1 99 ? -2.723 1.705 9.221 1.00 97.81 99 PHE A N 1
ATOM 761 C CA . PHE A 1 99 ? -3.294 0.527 9.878 1.00 97.81 99 PHE A CA 1
ATOM 762 C C . PHE A 1 99 ? -2.968 0.516 11.378 1.00 97.81 99 PHE A C 1
ATOM 764 O O . PHE A 1 99 ? -3.849 0.246 12.193 1.00 97.81 99 PHE A O 1
ATOM 771 N N . LYS A 1 100 ? -1.740 0.891 11.770 1.00 96.94 100 LYS A N 1
ATOM 772 C CA . LYS A 1 100 ? -1.347 0.986 13.185 1.00 96.94 100 LYS A CA 1
ATOM 773 C C . LYS A 1 100 ? -2.188 2.010 13.946 1.00 96.94 100 LYS A C 1
ATOM 775 O O . LYS A 1 100 ? -2.671 1.694 15.030 1.00 96.94 100 LYS A O 1
ATOM 780 N N . SER A 1 101 ? -2.385 3.200 13.377 1.00 95.12 101 SER A N 1
ATOM 781 C CA . SER A 1 101 ? -3.207 4.253 13.992 1.00 95.12 101 SER A CA 1
ATOM 782 C C . SER A 1 101 ? -4.654 3.797 14.189 1.00 95.12 101 SER A C 1
ATOM 784 O O . SER A 1 101 ? -5.246 4.031 15.239 1.00 95.12 101 SER A O 1
ATOM 786 N N . TYR A 1 102 ? -5.219 3.087 13.211 1.00 95.50 102 TYR A N 1
ATOM 787 C CA . TYR A 1 102 ? -6.590 2.594 13.311 1.00 95.50 102 TYR A CA 1
ATOM 788 C C . TYR A 1 102 ? -6.749 1.478 14.347 1.00 95.50 102 TYR A C 1
ATOM 790 O O . TYR A 1 102 ? -7.702 1.499 15.120 1.00 95.50 102 TYR A O 1
ATOM 798 N N . VAL A 1 103 ? -5.803 0.539 14.431 1.00 96.50 103 VAL A N 1
ATOM 799 C CA . VAL A 1 103 ? -5.846 -0.538 15.437 1.00 96.50 103 VAL A CA 1
ATOM 800 C C . VAL A 1 103 ? -5.700 -0.008 16.864 1.00 96.50 103 VAL A C 1
ATOM 802 O O . VAL A 1 103 ? -6.294 -0.565 17.782 1.00 96.50 103 VAL A O 1
ATOM 805 N N . GLN A 1 104 ? -4.976 1.096 17.071 1.00 93.25 104 GLN A N 1
ATOM 806 C CA . GLN A 1 104 ? -4.935 1.760 18.380 1.00 93.25 104 GLN A CA 1
ATOM 807 C C . GLN A 1 104 ? -6.317 2.263 18.827 1.00 93.25 104 GLN A C 1
ATOM 809 O O . GLN A 1 104 ? -6.606 2.250 20.020 1.00 93.25 104 GLN A O 1
ATOM 814 N N . LEU A 1 105 ? -7.168 2.680 17.883 1.00 91.19 105 LEU A N 1
ATOM 815 C CA . LEU A 1 105 ? -8.539 3.130 18.149 1.00 91.19 105 LEU A CA 1
ATOM 816 C C . LEU A 1 105 ? -9.540 1.970 18.192 1.00 91.19 105 LEU A C 1
ATOM 818 O O . LEU A 1 105 ? -10.489 1.996 18.970 1.00 91.19 105 LEU A O 1
ATOM 822 N N . CYS A 1 106 ? -9.331 0.946 17.365 1.00 91.88 106 CYS A N 1
ATOM 823 C CA . CYS A 1 106 ? -10.160 -0.249 17.287 1.00 91.88 106 CYS A CA 1
ATOM 824 C C . CYS A 1 106 ? -9.285 -1.504 17.447 1.00 91.88 106 CYS A C 1
ATOM 826 O O . CYS A 1 106 ? -8.899 -2.118 16.447 1.00 91.88 106 CYS A O 1
ATOM 828 N N . PRO A 1 107 ? -8.983 -1.933 18.689 1.00 94.56 107 PRO A N 1
ATOM 829 C CA . PRO A 1 107 ? -8.127 -3.098 18.934 1.00 94.56 107 PRO A CA 1
ATOM 830 C C . PRO A 1 107 ? -8.650 -4.395 18.304 1.00 94.56 107 PRO A C 1
ATOM 832 O O . PRO A 1 107 ? -7.869 -5.269 17.936 1.00 94.56 107 PRO A O 1
ATOM 835 N N . ALA A 1 108 ? -9.968 -4.507 18.105 1.00 95.31 108 ALA A N 1
ATOM 836 C CA . ALA A 1 108 ? -10.591 -5.633 17.408 1.00 95.31 108 ALA A CA 1
ATOM 837 C C . ALA A 1 108 ? -10.108 -5.792 15.951 1.00 95.31 108 ALA A C 1
ATOM 839 O O . ALA A 1 108 ? -10.204 -6.879 15.388 1.00 95.31 108 ALA A O 1
ATOM 840 N N . ALA A 1 109 ? -9.548 -4.740 15.347 1.00 96.12 109 ALA A N 1
ATOM 841 C CA . ALA A 1 109 ? -8.976 -4.774 14.007 1.00 96.12 109 ALA A CA 1
ATOM 842 C C . ALA A 1 109 ? -7.527 -5.312 13.963 1.00 96.12 109 ALA A C 1
ATOM 844 O O . ALA A 1 109 ? -6.926 -5.344 12.891 1.00 96.12 109 ALA A O 1
ATOM 845 N N . GLN A 1 110 ? -6.951 -5.771 15.083 1.00 97.81 110 GLN A N 1
ATOM 846 C CA . GLN A 1 110 ? -5.593 -6.338 15.132 1.00 97.81 110 GLN A CA 1
ATOM 847 C C . GLN A 1 110 ? -5.312 -7.426 14.070 1.00 97.81 110 GLN A C 1
ATOM 849 O O . GLN A 1 110 ? -4.252 -7.345 13.444 1.00 97.81 110 GLN A O 1
ATOM 854 N N . PRO A 1 111 ? -6.234 -8.365 13.756 1.00 97.50 111 PRO A N 1
ATOM 855 C CA . PRO A 1 111 ? -5.994 -9.363 12.709 1.00 97.50 111 PRO A CA 1
ATOM 856 C C . PRO A 1 111 ? -5.691 -8.751 11.333 1.00 97.50 111 PRO A C 1
ATOM 858 O O . PRO A 1 111 ? -4.902 -9.297 10.564 1.00 97.50 111 PRO A O 1
ATOM 861 N N . MET A 1 112 ? -6.274 -7.585 11.032 1.00 96.81 112 MET A N 1
ATOM 862 C CA . MET A 1 112 ? -6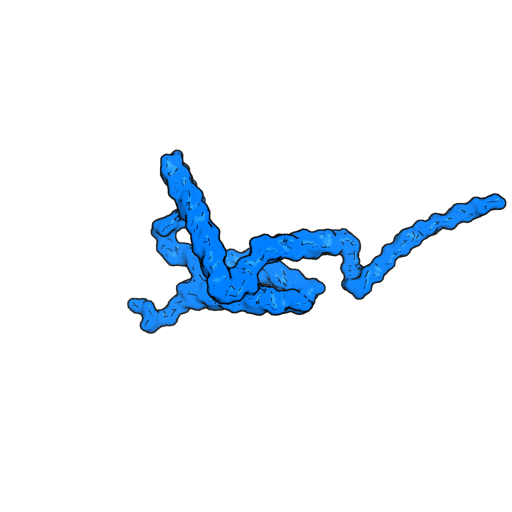.009 -6.842 9.799 1.00 96.81 112 MET A CA 1
ATOM 863 C C . MET A 1 112 ? -4.557 -6.347 9.757 1.00 96.81 112 MET A C 1
ATOM 865 O O . MET A 1 112 ? -3.887 -6.483 8.736 1.00 96.81 112 MET A O 1
ATOM 869 N N . MET A 1 113 ? -4.042 -5.824 10.873 1.00 97.75 113 MET A N 1
ATOM 870 C CA . MET A 1 113 ? -2.645 -5.389 10.977 1.00 97.75 113 MET A CA 1
ATOM 871 C C . MET A 1 113 ? -1.666 -6.565 10.906 1.00 97.75 113 MET A C 1
ATOM 873 O O . MET A 1 113 ? -0.595 -6.435 10.315 1.00 97.75 113 MET A O 1
ATOM 877 N N . ASP A 1 114 ? -2.019 -7.717 11.475 1.00 98.00 114 ASP A N 1
ATOM 878 C CA . ASP A 1 114 ? -1.177 -8.915 11.410 1.00 98.00 114 ASP A CA 1
ATOM 879 C C . ASP A 1 114 ? -1.067 -9.442 9.972 1.00 98.00 114 ASP A C 1
ATOM 881 O O . ASP A 1 114 ? 0.029 -9.776 9.517 1.00 98.00 114 ASP A O 1
ATOM 885 N N . ALA A 1 115 ? -2.167 -9.417 9.214 1.00 97.81 115 ALA A N 1
ATOM 886 C CA . ALA A 1 115 ? -2.160 -9.755 7.793 1.00 97.81 115 ALA A CA 1
ATOM 887 C C . ALA A 1 115 ? -1.326 -8.765 6.954 1.00 97.81 115 ALA A C 1
ATOM 889 O O . ALA A 1 115 ? -0.523 -9.192 6.122 1.00 97.81 115 ALA A O 1
ATOM 890 N N . VAL A 1 116 ? -1.444 -7.454 7.214 1.00 98.06 116 VAL A N 1
ATOM 891 C CA . VAL A 1 116 ? -0.608 -6.419 6.569 1.00 98.06 116 VAL A CA 1
ATOM 892 C C . VAL A 1 116 ? 0.876 -6.672 6.829 1.00 98.06 116 VAL A C 1
ATOM 894 O O . VAL A 1 116 ? 1.673 -6.663 5.892 1.00 98.06 116 VAL A O 1
ATOM 897 N N . LYS A 1 117 ? 1.255 -6.968 8.079 1.00 97.88 117 LYS A N 1
ATOM 898 C CA . LYS A 1 117 ? 2.639 -7.315 8.443 1.00 97.88 117 LYS A CA 1
ATOM 899 C C . LYS A 1 117 ? 3.130 -8.573 7.732 1.00 97.88 117 LYS A C 1
ATOM 901 O O . LYS A 1 117 ? 4.277 -8.612 7.294 1.00 97.88 117 LYS A O 1
ATOM 906 N N . ALA A 1 118 ? 2.286 -9.596 7.609 1.00 97.56 118 ALA A N 1
ATOM 907 C CA . ALA A 1 118 ? 2.650 -10.830 6.921 1.00 97.56 118 ALA A CA 1
ATOM 908 C C . ALA A 1 118 ? 2.963 -10.584 5.434 1.00 97.56 118 ALA A C 1
ATOM 910 O O . ALA A 1 118 ? 3.990 -11.051 4.938 1.00 97.56 118 ALA A O 1
ATOM 911 N N . ASN A 1 119 ? 2.128 -9.803 4.740 1.00 97.81 119 ASN A N 1
ATOM 912 C CA . ASN A 1 119 ? 2.377 -9.429 3.345 1.00 97.81 119 ASN A CA 1
ATOM 913 C C . ASN A 1 119 ? 3.602 -8.512 3.203 1.00 97.81 119 ASN A C 1
ATOM 915 O O . ASN A 1 119 ? 4.409 -8.716 2.298 1.00 97.81 119 ASN A O 1
ATOM 919 N N . TYR A 1 120 ? 3.798 -7.567 4.125 1.00 97.06 120 TYR A N 1
ATOM 920 C CA . TYR A 1 120 ? 5.006 -6.739 4.177 1.00 97.06 120 TYR A CA 1
ATOM 921 C C . TYR A 1 120 ? 6.284 -7.586 4.282 1.00 97.06 120 TYR A C 1
ATOM 923 O O . TYR A 1 120 ? 7.194 -7.435 3.469 1.00 97.06 120 TYR A O 1
ATOM 931 N N . ASN A 1 121 ? 6.335 -8.524 5.233 1.00 96.06 121 ASN A N 1
ATOM 932 C CA . ASN A 1 121 ? 7.509 -9.372 5.454 1.00 96.06 121 ASN A CA 1
ATOM 933 C C . ASN A 1 121 ? 7.859 -10.209 4.216 1.00 96.06 121 ASN A C 1
ATOM 935 O O . ASN A 1 121 ? 9.036 -10.437 3.939 1.00 96.06 121 ASN A O 1
ATOM 939 N N . ARG A 1 122 ? 6.850 -10.635 3.445 1.00 93.94 122 ARG A N 1
ATOM 940 C CA . ARG A 1 122 ? 7.056 -11.324 2.167 1.00 93.94 122 ARG A CA 1
ATOM 941 C C . ARG A 1 122 ? 7.800 -10.436 1.167 1.00 93.94 122 ARG A C 1
ATOM 943 O O . ARG A 1 122 ? 8.787 -10.886 0.594 1.00 93.94 122 ARG A O 1
ATOM 950 N N . TRP A 1 123 ? 7.361 -9.193 0.971 1.00 94.62 123 TRP A N 1
ATOM 951 C CA . TRP A 1 123 ? 8.029 -8.258 0.057 1.00 94.62 123 TRP A CA 1
ATOM 952 C C . TRP A 1 123 ? 9.421 -7.861 0.536 1.00 94.62 123 TRP A C 1
ATOM 954 O O . TRP A 1 123 ? 10.356 -7.834 -0.261 1.00 94.62 123 TRP A O 1
ATOM 964 N N . HIS A 1 124 ? 9.576 -7.626 1.837 1.00 93.25 124 HIS A N 1
ATOM 965 C CA . HIS A 1 124 ? 10.869 -7.309 2.433 1.00 93.25 124 HIS A CA 1
ATOM 966 C C . HIS A 1 124 ? 11.881 -8.452 2.238 1.00 93.25 124 HIS A C 1
ATOM 968 O O . HIS A 1 124 ? 13.034 -8.209 1.890 1.00 93.25 124 HIS A O 1
ATOM 974 N N . GLY A 1 125 ? 11.450 -9.711 2.384 1.00 91.19 125 GLY A N 1
ATOM 975 C CA . GLY A 1 125 ? 12.287 -10.880 2.090 1.00 91.19 125 GLY A CA 1
ATOM 976 C C . GLY A 1 125 ? 12.663 -11.017 0.609 1.00 91.19 125 GLY A C 1
ATOM 977 O O . GLY A 1 125 ? 13.764 -11.454 0.299 1.00 91.19 125 GLY A O 1
ATOM 978 N N . MET A 1 126 ? 11.790 -10.599 -0.314 1.00 86.81 126 MET A N 1
ATOM 979 C CA . MET A 1 126 ? 12.085 -10.591 -1.756 1.00 86.81 126 MET A CA 1
ATOM 980 C C . MET A 1 126 ? 13.074 -9.491 -2.160 1.00 86.81 126 MET A C 1
ATOM 982 O O . MET A 1 126 ? 13.795 -9.654 -3.139 1.00 86.81 126 MET A O 1
ATOM 986 N N . GLN A 1 127 ? 13.111 -8.372 -1.431 1.00 78.94 127 GLN A N 1
ATOM 987 C CA . GLN A 1 127 ? 14.075 -7.294 -1.669 1.00 78.94 127 GLN A CA 1
ATOM 988 C C . GLN A 1 127 ? 15.502 -7.678 -1.241 1.00 78.94 127 GLN A C 1
ATOM 990 O O . GLN A 1 127 ? 16.472 -7.179 -1.811 1.00 78.94 127 GLN A O 1
ATOM 995 N N . HIS A 1 128 ? 15.625 -8.569 -0.256 1.00 74.25 128 HIS A N 1
ATOM 996 C CA . HIS A 1 128 ? 16.890 -9.073 0.271 1.00 74.25 128 HIS A CA 1
ATOM 997 C C . HIS A 1 128 ? 16.931 -10.604 0.166 1.00 74.25 128 HIS A C 1
ATOM 999 O O . HIS A 1 128 ? 16.836 -11.282 1.195 1.00 74.25 128 HIS A O 1
ATOM 1005 N N . PRO A 1 129 ? 17.028 -11.167 -1.055 1.00 61.66 129 PRO A N 1
ATOM 1006 C CA . PRO A 1 129 ? 17.097 -12.610 -1.214 1.00 61.66 129 PRO A CA 1
ATOM 1007 C C . PRO A 1 129 ? 18.329 -13.161 -0.471 1.00 61.66 129 PRO A C 1
ATOM 1009 O O . PRO A 1 129 ? 19.377 -12.505 -0.453 1.00 61.66 129 PRO A O 1
ATOM 1012 N N . PRO A 1 130 ? 18.225 -14.341 0.162 1.00 57.12 130 PRO A N 1
ATOM 1013 C CA . PRO A 1 130 ? 19.370 -15.010 0.765 1.00 57.12 130 PRO A CA 1
ATOM 1014 C C . PRO A 1 130 ? 20.499 -15.205 -0.258 1.00 57.12 130 PRO A C 1
ATOM 1016 O O . PRO A 1 130 ? 20.245 -15.500 -1.426 1.00 57.12 130 PRO A O 1
ATOM 1019 N N . ALA A 1 131 ? 21.747 -15.037 0.186 1.00 60.78 131 ALA A N 1
ATOM 1020 C CA . ALA A 1 131 ? 22.937 -15.050 -0.673 1.00 60.78 131 ALA A CA 1
ATOM 1021 C C . ALA A 1 131 ? 23.210 -16.398 -1.377 1.00 60.78 131 ALA A C 1
ATOM 1023 O O . ALA A 1 131 ? 24.131 -16.484 -2.180 1.00 60.78 131 ALA A O 1
ATOM 1024 N N . ASP A 1 132 ? 22.446 -17.446 -1.068 1.00 60.41 132 ASP A N 1
ATOM 1025 C CA . ASP A 1 132 ? 22.551 -18.792 -1.638 1.00 60.41 132 ASP A CA 1
ATOM 1026 C C . ASP A 1 132 ? 21.562 -19.060 -2.793 1.00 60.41 132 ASP A C 1
ATOM 1028 O O . ASP A 1 132 ? 21.552 -20.163 -3.339 1.00 60.41 132 ASP A O 1
ATOM 1032 N N . MET A 1 133 ? 20.749 -18.069 -3.190 1.00 52.59 133 MET A N 1
ATOM 1033 C CA . MET A 1 133 ? 19.766 -18.168 -4.286 1.00 52.59 133 MET A CA 1
ATOM 1034 C C . MET A 1 133 ? 20.094 -17.320 -5.533 1.00 52.59 133 MET A C 1
ATOM 1036 O O . MET A 1 133 ? 19.241 -17.180 -6.412 1.00 52.59 133 MET A O 1
ATOM 1040 N N . THR A 1 134 ? 21.309 -16.778 -5.637 1.00 46.47 134 THR A N 1
ATOM 1041 C CA . THR A 1 134 ? 21.839 -16.061 -6.818 1.00 46.47 134 THR A CA 1
ATOM 1042 C C . THR A 1 134 ? 23.087 -16.743 -7.343 1.00 46.47 134 THR A C 1
ATOM 1044 O O . THR A 1 134 ? 23.184 -16.926 -8.574 1.00 46.47 134 THR A O 1
#

Radius of gyration: 22.61 Å; chains: 1; bounding box: 70×51×60 Å

Organism: NCBI:txid2026836

Sequence (134 aa):
MATLEANSVTCQQDELGIKTQDKLLIAQTALKLADLGHLAAVPHVHPRWVDRLTEEFYQQGDKESARGMKVSPLMDRHQEGGLAKSQVGFFEICAMPMFKSYVQLCPAAQPMMDAVKANYNRWHGMQHPPADMT

InterPro domains:
  IPR002073 3'5'-cyclic nucleotide phosphodiesterase, catalytic domain [PF00233] (19-115)
  IPR002073 3'5'-cyclic nucleotide phosphodiesterase, catalytic domain [PS51845] (1-130)
  IPR036971 3'5'-cyclic nucleotide phosphodiesterase, catalytic domain superfamily [G3DSA:1.10.1300.10] (1-133)

Foldseek 3Di:
DDDDDDPPPPPPCDPLNDDPVVVVVLVVLVVVVVVVQLLLDDQVSNVVVLVVVLVVLLVQQVVCVVVVHDRDPSNHPPDPPCSLVVLLCCLVPPNQVSQVVSCVSVVVCVSSNVSNVVNNVVSVCVSPPPPVPD